Protein 2QIP (pdb70)

Organism: Vibrio parahaemolyticus (NCBI:txid670)

Foldseek 3Di:
DPPQFFEEAEEEALVQQAVQCCVPPVFHFALLLVLVVVPVSYHYPAYEYEFADDPDVVVVVVVVVVVVSPHDYHDDDDDDDPPDDPRDDVVVCLVVQVVCLQVGQEYEYEHQDLVCLVSLQCSCVPRVHAYEYEYAVVRHDPSNCVSHPYYHYPDPSGTD

Solvent-accessible surface area: 9504 Å² total

Secondary structure (DSSP, 8-state):
---PPEEEEEEEEHHHHHHHHHHHHSS-B-HHHHHHHHTTTEEEEEEEEE------HHHHHHHHHHHHHT-B--PPP---SS---S---HHHHHHHHHHHGGG-SEEEEE---GGGHHHHHHIIIII--EEEEEE-GGGS-HHHHHHSSEEEE-SGGGB-

InterPro domains:
  IPR021139 NYN domain [PF01936] (8-156)
  IPR047140 Low amplitude and bright protein LabA [PTHR35458] (1-158)

Structure (mmCIF, N/CA/C/O backbone):
data_2QIP
#
_entry.id   2QIP
#
_cell.length_a   62.207
_cell.length_b   75.034
_cell.length_c   80.418
_cell.angle_alpha   90.00
_cell.angle_beta   90.00
_cell.angle_gamma   90.00
#
_symmetry.space_group_name_H-M   'I 2 2 2'
#
loop_
_entity.id
_entity.type
_entity.pdbx_description
1 polymer 'Protein of unknown function VPA0982'
2 non-polymer 1,2-ETHANEDIOL
3 water water
#
loop_
_atom_site.group_PDB
_atom_site.id
_atom_site.type_symbol
_atom_site.label_atom_id
_atom_site.label_alt_id
_atom_site.label_comp_id
_atom_site.label_asym_id
_atom_site.label_entity_id
_atom_site.label_seq_id
_atom_site.pdbx_PDB_ins_code
_atom_site.Cartn_x
_atom_site.Cartn_y
_atom_site.Cartn_z
_atom_site.occupancy
_atom_site.B_iso_or_equiv
_atom_site.auth_seq_id
_atom_site.auth_comp_id
_atom_site.auth_asym_id
_atom_site.auth_atom_id
_atom_site.pdbx_PDB_model_num
ATOM 9 N N . GLN A 1 5 ? 9.926 26.200 -12.037 1.00 40.77 2 GLN A N 1
ATOM 10 C CA . GLN A 1 5 ? 10.383 26.151 -10.648 1.00 41.47 2 GLN A CA 1
ATOM 11 C C . GLN A 1 5 ? 10.748 24.736 -10.213 1.00 41.69 2 GLN A C 1
ATOM 12 O O . GLN A 1 5 ? 10.048 23.767 -10.537 1.00 41.82 2 GLN A O 1
ATOM 18 N N . SER A 1 6 ? 11.847 24.631 -9.475 1.00 41.32 3 SER A N 1
ATOM 19 C CA . SER A 1 6 ? 12.422 23.336 -9.117 1.00 40.95 3 SER A CA 1
ATOM 20 C C . SER A 1 6 ? 11.687 22.579 -8.007 1.00 40.27 3 SER A C 1
ATOM 21 O O . SER A 1 6 ? 11.824 21.350 -7.907 1.00 40.09 3 SER A O 1
ATOM 24 N N . ASP A 1 7 ? 10.909 23.305 -7.195 1.00 39.13 4 ASP A N 1
ATOM 25 C CA . ASP A 1 7 ? 10.299 22.767 -5.964 1.00 38.05 4 ASP A CA 1
ATOM 26 C C . ASP A 1 7 ? 11.335 22.089 -5.052 1.00 36.54 4 ASP A C 1
ATOM 27 O O . ASP A 1 7 ? 11.056 21.046 -4.446 1.00 36.69 4 ASP A O 1
ATOM 32 N N . HIS A 1 8 ? 12.532 22.672 -4.968 1.00 34.30 5 HIS A N 1
ATOM 33 C CA . HIS A 1 8 ? 13.539 22.205 -4.025 1.00 32.21 5 HIS A CA 1
ATOM 34 C C . HIS A 1 8 ? 12.956 22.349 -2.618 1.00 29.65 5 HIS A C 1
ATOM 35 O O . HIS A 1 8 ? 12.259 23.322 -2.345 1.00 29.48 5 HIS A O 1
ATOM 42 N N . LYS A 1 9 ? 13.224 21.382 -1.736 1.00 26.39 6 LYS A N 1
ATOM 43 C CA . LYS A 1 9 ? 12.885 21.519 -0.306 1.00 23.75 6 LYS A CA 1
ATOM 44 C C . LYS A 1 9 ? 13.603 22.764 0.218 1.00 21.05 6 LYS A C 1
ATOM 45 O O . LYS A 1 9 ? 14.652 23.122 -0.315 1.00 20.77 6 LYS A O 1
ATOM 51 N N . GLU A 1 10 ? 13.057 23.397 1.260 1.00 18.47 7 GLU A N 1
ATOM 52 C CA . GLU A 1 10 ? 13.743 24.539 1.880 1.00 15.79 7 GLU A CA 1
ATOM 53 C C . GLU A 1 10 ? 15.128 24.090 2.336 1.00 14.66 7 GLU A C 1
ATOM 54 O O . GLU A 1 10 ? 15.265 23.081 3.035 1.00 14.50 7 GLU A O 1
ATOM 60 N N . LYS A 1 11 ? 16.150 24.838 1.932 1.00 13.18 8 LYS A N 1
ATOM 61 C CA . LYS A 1 11 ? 17.524 24.552 2.339 1.00 12.91 8 LYS A CA 1
ATOM 62 C C . LYS A 1 11 ? 17.797 25.247 3.669 1.00 12.01 8 LYS A C 1
ATOM 63 O O . LYS A 1 11 ? 17.536 26.443 3.804 1.00 11.63 8 LYS A O 1
ATOM 69 N N . ILE A 1 12 ? 18.338 24.511 4.640 1.00 11.65 9 ILE A N 1
ATOM 70 C CA . ILE A 1 12 ? 18.605 25.067 5.961 1.00 11.85 9 ILE A CA 1
ATOM 71 C C . ILE A 1 12 ? 20.049 24.846 6.395 1.00 10.80 9 ILE A C 1
ATOM 72 O O . ILE A 1 12 ? 20.716 23.886 5.988 1.00 11.55 9 ILE A O 1
ATOM 77 N N . ALA A 1 13 ? 20.520 25.777 7.221 1.00 10.42 10 ALA A N 1
ATOM 78 C CA . ALA A 1 13 ? 21.754 25.589 7.986 1.00 10.78 10 ALA A CA 1
ATOM 79 C C . ALA A 1 13 ? 21.386 25.667 9.446 1.00 10.91 10 ALA A C 1
ATOM 80 O O . ALA A 1 13 ? 20.630 26.558 9.824 1.00 12.54 10 ALA A O 1
ATOM 82 N N . ILE A 1 14 ? 21.950 24.772 10.255 1.00 10.79 11 ILE A N 1
ATOM 83 C CA . ILE A 1 14 ? 21.687 24.795 11.694 1.00 10.37 11 ILE A CA 1
ATOM 84 C C . ILE A 1 14 ? 22.998 25.124 12.405 1.00 10.78 11 ILE A C 1
ATOM 85 O O . ILE A 1 14 ? 24.034 24.547 12.075 1.00 11.21 11 ILE A O 1
ATOM 90 N N . LEU A 1 15 ? 22.936 26.051 13.366 1.00 9.93 12 LEU A N 1
ATOM 91 C CA . LEU A 1 15 ? 24.084 26.368 14.227 1.00 10.29 12 LEU A CA 1
ATOM 92 C C . LEU A 1 15 ? 23.597 26.313 15.666 1.00 10.39 12 LEU A C 1
ATOM 93 O O . LEU A 1 15 ? 22.688 27.068 16.037 1.00 11.13 12 LEU A O 1
ATOM 98 N N . VAL A 1 16 ? 24.180 25.405 16.451 1.00 10.98 13 VAL A N 1
ATOM 99 C CA . VAL A 1 16 ? 23.818 25.267 17.868 1.00 11.34 13 VAL A CA 1
ATOM 100 C C . VAL A 1 16 ? 24.897 25.804 18.796 1.00 11.80 13 VAL A C 1
ATOM 101 O O . VAL A 1 16 ? 26.040 25.369 18.743 1.00 12.19 13 VAL A O 1
ATOM 105 N N . ASP A 1 17 ? 24.497 26.741 19.649 1.00 12.12 14 ASP A N 1
ATOM 106 C CA . ASP A 1 17 ? 25.376 27.288 20.677 1.00 13.23 14 ASP A CA 1
ATOM 107 C C . ASP A 1 17 ? 25.216 26.318 21.867 1.00 13.27 14 ASP A C 1
ATOM 108 O O . ASP A 1 17 ? 24.352 26.528 22.742 1.00 13.88 14 ASP A O 1
ATOM 113 N N . VAL A 1 18 ? 26.009 25.234 21.876 1.00 12.99 15 VAL A N 1
ATOM 114 C CA . VAL A 1 18 ? 25.810 24.149 22.843 1.00 13.77 15 VAL A CA 1
ATOM 115 C C . VAL A 1 18 ? 25.915 24.649 24.279 1.00 14.56 15 VAL A C 1
ATOM 116 O O . VAL A 1 18 ? 25.121 24.238 25.118 1.00 15.73 15 VAL A O 1
ATOM 120 N N . GLN A 1 19 ? 26.851 25.556 24.549 1.00 15.25 16 GLN A N 1
ATOM 121 C CA . GLN A 1 19 ? 26.999 26.069 25.930 1.00 16.29 16 GLN A CA 1
ATOM 122 C C . GLN A 1 19 ? 25.747 26.846 26.372 1.00 15.76 16 GLN A C 1
ATOM 123 O O . GLN A 1 19 ? 25.272 26.686 27.501 1.00 16.88 16 GLN A O 1
ATOM 129 N N . ASN A 1 20 ? 25.217 27.686 25.487 1.00 15.20 17 ASN A N 1
ATOM 130 C CA . ASN A 1 20 ? 24.008 28.444 25.820 1.00 14.30 17 ASN A CA 1
ATOM 131 C C . ASN A 1 20 ? 22.808 27.525 26.080 1.00 14.57 17 ASN A C 1
ATOM 132 O O . ASN A 1 20 ? 22.089 27.696 27.076 1.00 15.01 17 ASN A O 1
ATOM 137 N N . VAL A 1 21 ? 22.625 26.528 25.213 1.00 14.22 18 VAL A N 1
ATOM 138 C CA . VAL A 1 21 ? 21.559 25.547 25.389 1.00 14.10 18 VAL A CA 1
ATOM 139 C C . VAL A 1 21 ? 21.714 24.825 26.723 1.00 14.49 18 VAL A C 1
ATOM 140 O O . VAL A 1 21 ? 20.748 24.692 27.462 1.00 14.78 18 VAL A O 1
ATOM 144 N N . TYR A 1 22 ? 22.938 24.409 27.029 1.00 14.36 19 TYR A N 1
ATOM 145 C CA . TYR A 1 22 ? 23.181 23.656 28.247 1.00 16.36 19 TYR A CA 1
ATOM 146 C C . TYR A 1 22 ? 22.812 24.492 29.468 1.00 16.17 19 TYR A C 1
ATOM 147 O O . TYR A 1 22 ? 22.007 24.070 30.299 1.00 16.76 19 TYR A O 1
ATOM 156 N N . TYR A 1 23 ? 23.401 25.674 29.569 1.00 16.52 20 TYR A N 1
ATOM 157 C CA . TYR A 1 23 ? 23.205 26.485 30.768 1.00 18.15 20 TYR A CA 1
ATOM 158 C C . TYR A 1 23 ? 21.784 27.003 30.908 1.00 17.73 20 TYR A C 1
ATOM 159 O O . TYR A 1 23 ? 21.237 27.030 32.018 1.00 17.84 20 TYR A O 1
ATOM 168 N N . THR A 1 24 ? 21.165 27.407 29.799 1.00 16.86 21 THR A N 1
ATOM 169 C CA . THR A 1 24 ? 19.791 27.893 29.896 1.00 15.91 21 THR A CA 1
ATOM 170 C C . THR A 1 24 ? 18.811 26.774 30.225 1.00 16.25 21 THR A C 1
ATOM 171 O O . THR A 1 24 ? 17.869 26.999 30.987 1.00 16.26 21 THR A O 1
ATOM 175 N N . CYS A 1 25 ? 19.018 25.575 29.676 1.00 16.33 22 CYS A N 1
ATOM 176 C CA . CYS A 1 25 ? 18.146 24.456 30.036 1.00 16.52 22 CYS A CA 1
ATOM 177 C C . CYS A 1 25 ? 18.352 24.035 31.493 1.00 17.19 22 CYS A C 1
ATOM 178 O O . CYS A 1 25 ? 17.385 23.706 32.172 1.00 18.33 22 CYS A O 1
ATOM 181 N N . ARG A 1 26 ? 19.596 24.063 31.966 1.00 17.96 23 ARG A N 1
ATOM 182 C CA . ARG A 1 26 ? 19.868 23.769 33.389 1.00 19.04 23 ARG A CA 1
ATOM 183 C C . ARG A 1 26 ? 19.205 24.800 34.310 1.00 19.60 23 ARG A C 1
ATOM 184 O O . ARG A 1 26 ? 18.589 24.435 35.327 1.00 19.83 23 ARG A O 1
ATOM 192 N N . GLU A 1 27 ? 19.333 26.077 33.975 1.00 20.49 24 GLU A N 1
ATOM 193 C CA A GLU A 1 27 ? 18.797 27.142 34.830 0.50 21.17 24 GLU A CA 1
ATOM 194 C CA B GLU A 1 27 ? 18.801 27.154 34.810 0.50 21.00 24 GLU A CA 1
ATOM 195 C C . GLU A 1 27 ? 17.271 27.166 34.846 1.00 21.26 24 GLU A C 1
ATOM 196 O O . GLU A 1 27 ? 16.650 27.294 35.918 1.00 21.60 24 GLU A O 1
ATOM 207 N N . ALA A 1 28 ? 16.655 27.043 33.675 1.00 20.00 25 ALA A N 1
ATOM 208 C CA . ALA A 1 28 ? 15.195 27.130 33.594 1.00 20.21 25 ALA A CA 1
ATOM 209 C C . ALA A 1 28 ? 14.463 25.861 34.003 1.00 20.64 25 ALA A C 1
ATOM 210 O O . ALA A 1 28 ? 13.374 25.932 34.565 1.00 21.70 25 ALA A O 1
ATOM 212 N N . TYR A 1 29 ? 15.046 24.707 33.678 1.00 20.43 26 TYR A N 1
ATOM 213 C CA . TYR A 1 29 ? 14.340 23.438 33.753 1.00 21.32 26 TYR A CA 1
ATOM 214 C C . TYR A 1 29 ? 15.066 22.340 34.543 1.00 22.27 26 TYR A C 1
ATOM 215 O O . TYR A 1 29 ? 14.505 21.262 34.731 1.00 23.57 26 TYR A O 1
ATOM 224 N N . ARG A 1 30 ? 16.306 22.595 34.954 1.00 23.66 27 ARG A N 1
ATOM 225 C CA . ARG A 1 30 ? 17.213 21.538 35.471 1.00 25.11 27 ARG A CA 1
ATOM 226 C C . ARG A 1 30 ? 17.106 20.225 34.669 1.00 25.57 27 ARG A C 1
ATOM 227 O O . ARG A 1 30 ? 17.033 19.118 35.222 1.00 26.09 27 ARG A O 1
ATOM 235 N N . SER A 1 31 ? 17.109 20.382 33.344 1.00 25.47 28 SER A N 1
ATOM 236 C CA . SER A 1 31 ? 16.971 19.279 32.403 1.00 25.53 28 SER A CA 1
ATOM 237 C C . SER A 1 31 ? 17.933 19.523 31.257 1.00 24.37 28 SER A C 1
ATOM 238 O O . SER A 1 31 ? 18.480 20.620 31.128 1.00 24.82 28 SER A O 1
ATOM 241 N N . ASN A 1 32 ? 18.141 18.488 30.449 1.00 22.80 29 ASN A N 1
ATOM 242 C CA . ASN A 1 32 ? 19.003 18.591 29.277 1.00 21.45 29 ASN A CA 1
ATOM 243 C C . ASN A 1 32 ? 18.179 18.621 27.989 1.00 19.58 29 ASN A C 1
ATOM 244 O O . ASN A 1 32 ? 17.071 18.074 27.915 1.00 19.49 29 ASN A O 1
ATOM 249 N N . PHE A 1 33 ? 18.742 19.283 26.986 1.00 17.63 30 PHE A N 1
ATOM 250 C CA . PHE A 1 33 ? 18.120 19.388 25.661 1.00 15.51 30 PHE A CA 1
ATOM 251 C C . PHE A 1 33 ? 18.122 18.053 24.936 1.00 15.22 30 PHE A C 1
ATOM 252 O O . PHE A 1 33 ? 19.134 17.331 24.942 1.00 15.59 30 PHE A O 1
ATOM 260 N N . ASP A 1 34 ? 16.992 17.732 24.302 1.00 14.08 31 ASP A N 1
ATOM 261 C CA . ASP A 1 34 ? 16.873 16.509 23.510 1.00 13.81 31 ASP A CA 1
ATOM 262 C C . ASP A 1 34 ? 17.282 16.790 22.063 1.00 13.33 31 ASP A C 1
ATOM 263 O O . ASP A 1 34 ? 16.476 17.239 21.242 1.00 13.81 31 ASP A O 1
ATOM 268 N N . TYR A 1 35 ? 18.544 16.515 21.756 1.00 13.45 32 TYR A N 1
ATOM 269 C CA . TYR A 1 35 ? 19.051 16.820 20.429 1.00 13.13 32 TYR A CA 1
ATOM 270 C C . TYR A 1 35 ? 18.429 15.947 19.342 1.00 13.32 32 TYR A C 1
ATOM 271 O O . TYR A 1 35 ? 18.325 16.380 18.186 1.00 13.13 32 TYR A O 1
ATOM 280 N N . ASN A 1 36 ? 18.019 14.724 19.687 1.00 12.87 33 ASN A N 1
ATOM 281 C CA . ASN A 1 36 ? 17.330 13.898 18.697 1.00 12.59 33 ASN A CA 1
ATOM 282 C C . ASN A 1 36 ? 15.956 14.465 18.328 1.00 12.80 33 ASN A C 1
ATOM 283 O O . ASN A 1 36 ? 15.588 14.488 17.158 1.00 12.92 33 ASN A O 1
ATOM 288 N N . GLN A 1 37 ? 15.212 14.934 19.323 1.00 11.95 34 GLN A N 1
ATOM 289 C CA . GLN A 1 37 ? 13.902 15.540 19.059 1.00 12.15 34 GLN A CA 1
ATOM 290 C C . GLN A 1 37 ? 14.078 16.817 18.246 1.00 11.96 34 GLN A C 1
ATOM 291 O O . GLN A 1 37 ? 13.329 17.061 17.305 1.00 12.77 34 GLN A O 1
ATOM 297 N N . PHE A 1 38 ? 15.045 17.641 18.649 1.00 12.11 35 PHE A N 1
ATOM 298 C CA . PHE A 1 38 ? 15.310 18.856 17.894 1.00 12.07 35 PHE A CA 1
ATOM 299 C C . PHE A 1 38 ? 15.642 18.534 16.429 1.00 11.85 35 PHE A C 1
ATOM 300 O O . PHE A 1 38 ? 15.085 19.148 15.523 1.00 12.08 35 PHE A O 1
ATOM 308 N N . TRP A 1 39 ? 16.580 17.608 16.186 1.00 12.00 36 TRP A N 1
ATOM 309 C CA . TRP A 1 39 ? 16.939 17.279 14.788 1.00 12.27 36 TRP A CA 1
ATOM 310 C C . TRP A 1 39 ? 15.715 16.806 14.025 1.00 12.60 36 TRP A C 1
ATOM 311 O O . TRP A 1 39 ? 15.443 17.240 12.887 1.00 13.28 36 TRP A O 1
ATOM 322 N N . TYR A 1 40 ? 14.977 15.892 14.652 1.00 12.67 37 TYR A N 1
ATOM 323 C CA . TYR A 1 40 ? 13.783 15.345 14.034 1.00 13.18 37 TYR A CA 1
ATOM 324 C C . TYR A 1 40 ? 12.814 16.443 13.571 1.00 12.74 37 TYR A C 1
ATOM 325 O O . TYR A 1 40 ? 12.368 16.439 12.428 1.00 14.08 37 TYR A O 1
ATOM 334 N N . VAL A 1 41 ? 12.482 17.367 14.463 1.00 12.81 38 VAL A N 1
ATOM 335 C CA . VAL A 1 41 ? 11.513 18.394 14.146 1.00 12.70 38 VAL A CA 1
ATOM 336 C C . VAL A 1 41 ? 12.078 19.425 13.167 1.00 12.47 38 VAL A C 1
ATOM 337 O O . VAL A 1 41 ? 11.429 19.749 12.147 1.00 13.25 38 VAL A O 1
ATOM 341 N N . ALA A 1 42 ? 13.279 19.935 13.452 1.00 12.14 39 ALA A N 1
ATOM 342 C CA . ALA A 1 42 ? 13.808 21.052 12.677 1.00 12.47 39 ALA A CA 1
ATOM 343 C C . ALA A 1 42 ? 14.086 20.682 11.227 1.00 13.24 39 ALA A C 1
ATOM 344 O O . ALA A 1 42 ? 14.024 21.535 10.340 1.00 14.53 39 ALA A O 1
ATOM 346 N N . THR A 1 43 ? 14.399 19.409 10.987 1.00 12.71 40 THR A N 1
ATOM 347 C CA . THR A 1 43 ? 14.782 18.967 9.637 1.00 13.07 40 THR A CA 1
ATOM 348 C C . THR A 1 43 ? 13.644 18.377 8.804 1.00 14.22 40 THR A C 1
ATOM 349 O O . THR A 1 43 ? 13.890 17.983 7.662 1.00 14.46 40 THR A O 1
ATOM 353 N N . GLN A 1 44 ? 12.424 18.312 9.353 1.00 15.26 41 GLN A N 1
ATOM 354 C CA . GLN A 1 44 ? 11.292 17.707 8.622 1.00 16.41 41 GLN A CA 1
ATOM 355 C C . GLN A 1 44 ? 11.092 18.432 7.308 1.00 16.51 41 GLN A C 1
ATOM 356 O O . GLN A 1 44 ? 10.837 19.628 7.317 1.00 15.76 41 GLN A O 1
ATOM 362 N N . GLU A 1 45 ? 11.179 17.691 6.194 1.00 17.22 42 GLU A N 1
ATOM 363 C CA A GLU A 1 45 ? 10.946 18.246 4.849 0.50 18.25 42 GLU A CA 1
ATOM 364 C CA B GLU A 1 45 ? 10.973 18.220 4.833 0.50 17.69 42 GLU A CA 1
ATOM 365 C C . GLU A 1 45 ? 11.983 19.291 4.440 1.00 17.40 42 GLU A C 1
ATOM 366 O O . GLU A 1 45 ? 11.717 20.126 3.565 1.00 18.09 42 GLU A O 1
ATOM 377 N N . LYS A 1 46 ? 13.154 19.261 5.067 1.00 15.91 43 LYS A N 1
ATOM 378 C CA . LYS A 1 46 ? 14.196 20.251 4.775 1.00 14.67 43 LYS A CA 1
ATOM 379 C C . LYS A 1 46 ? 15.402 19.579 4.169 1.00 14.46 43 LYS A C 1
ATOM 380 O O . LYS A 1 46 ? 15.666 18.403 4.435 1.00 15.33 43 LYS A O 1
ATOM 386 N N . GLU A 1 47 ? 16.124 20.340 3.335 1.00 13.76 44 GLU A N 1
ATOM 387 C CA . GLU A 1 47 ? 17.439 19.922 2.877 1.00 15.22 44 GLU A CA 1
ATOM 388 C C . GLU A 1 47 ? 18.480 20.527 3.812 1.00 14.20 44 GLU A C 1
ATOM 389 O O . GLU A 1 47 ? 18.638 21.753 3.892 1.00 14.17 44 GLU A O 1
ATOM 395 N N . VAL A 1 48 ? 19.180 19.667 4.537 1.00 14.03 45 VAL A N 1
ATOM 396 C CA . VAL A 1 48 ? 20.139 20.144 5.519 1.00 14.12 45 VAL A CA 1
ATOM 397 C C . VAL A 1 48 ? 21.464 20.363 4.7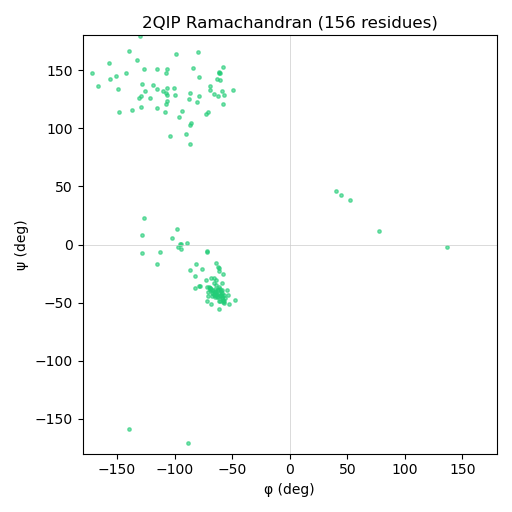96 1.00 14.26 45 VAL A C 1
ATOM 398 O O . VAL A 1 48 ? 22.176 19.411 4.457 1.00 15.69 45 VAL A O 1
ATOM 402 N N . VAL A 1 49 ? 21.766 21.626 4.523 1.00 13.19 46 VAL A N 1
ATOM 403 C CA . VAL A 1 49 ? 23.011 21.962 3.834 1.00 13.24 46 VAL A CA 1
ATOM 404 C C . VAL A 1 49 ? 24.191 21.902 4.791 1.00 13.51 46 VAL A C 1
ATOM 405 O O . VAL A 1 49 ? 25.293 21.528 4.415 1.00 14.53 46 VAL A O 1
ATOM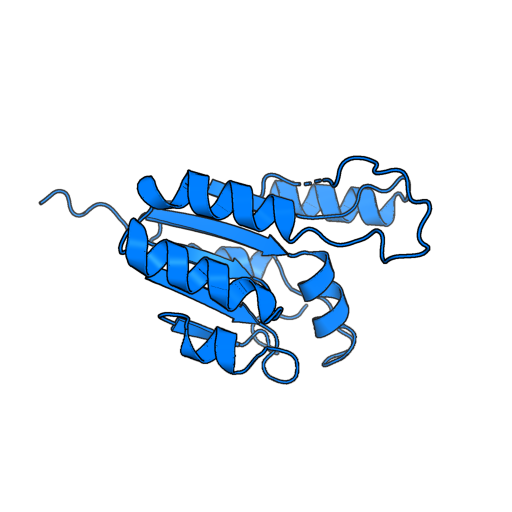 409 N N . SER A 1 50 ? 23.951 22.295 6.036 1.00 12.68 47 SER A N 1
ATOM 410 C CA . SER A 1 50 ? 24.998 22.358 7.040 1.00 12.69 47 SER A CA 1
ATOM 411 C C . SER A 1 50 ? 24.354 22.251 8.402 1.00 12.05 47 SER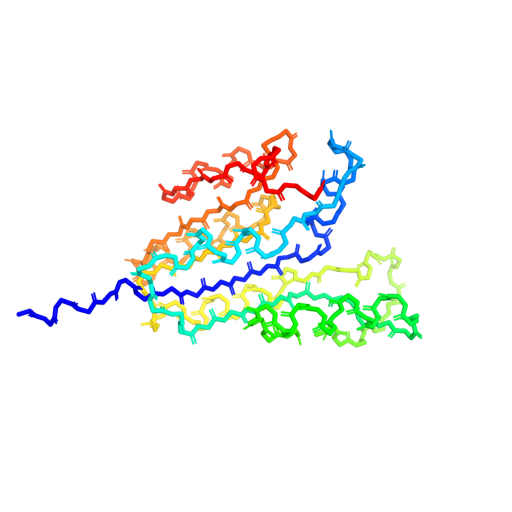 A C 1
ATOM 412 O O . SER A 1 50 ? 23.265 22.802 8.618 1.00 12.08 47 SER A O 1
ATOM 415 N N . ALA A 1 51 ? 25.015 21.549 9.318 1.00 12.43 48 ALA A N 1
ATOM 416 C CA . ALA A 1 51 ? 24.535 21.463 10.691 1.00 12.15 48 ALA A CA 1
ATOM 417 C C . ALA A 1 51 ? 25.736 21.343 11.601 1.00 12.86 48 ALA A C 1
ATOM 418 O O . ALA A 1 51 ? 26.471 20.342 11.564 1.00 14.31 48 ALA A O 1
ATOM 420 N N . LYS A 1 52 ? 25.939 22.374 12.413 1.00 12.93 49 LYS A N 1
ATOM 421 C CA . LYS A 1 52 ? 27.111 22.443 13.272 1.00 12.92 49 LYS A CA 1
ATOM 422 C C . LYS A 1 52 ? 26.715 22.726 14.707 1.00 11.84 49 LYS A C 1
ATOM 423 O O . LYS A 1 52 ? 25.827 23.541 14.967 1.00 12.36 49 LYS A O 1
ATOM 429 N N . ALA A 1 53 ? 27.370 22.022 15.629 1.00 11.71 50 ALA A N 1
ATOM 430 C CA . ALA A 1 53 ? 27.155 22.172 17.062 1.00 11.76 50 ALA A CA 1
ATOM 431 C C . ALA A 1 53 ? 28.449 22.695 17.652 1.00 11.99 50 ALA A C 1
ATOM 432 O O . ALA A 1 53 ? 29.489 22.032 17.565 1.00 12.60 50 ALA A O 1
ATOM 434 N N . TYR A 1 54 ? 28.394 23.895 18.229 1.00 10.83 51 TYR A N 1
ATOM 435 C CA . TYR A 1 54 ? 29.589 24.600 18.698 1.00 11.26 51 TYR A CA 1
ATOM 436 C C . TYR A 1 54 ? 29.754 24.328 20.184 1.00 11.25 51 TYR A C 1
ATOM 437 O O . TYR A 1 54 ? 28.976 24.819 21.022 1.00 12.21 51 TYR A O 1
ATOM 446 N N . ALA A 1 55 ? 30.777 23.546 20.511 1.00 12.44 52 ALA A N 1
ATOM 447 C CA . ALA A 1 55 ? 30.943 23.002 21.867 1.00 12.05 52 ALA A CA 1
ATOM 448 C C . ALA A 1 55 ? 32.358 23.252 22.371 1.00 12.89 52 ALA A C 1
ATOM 449 O O . ALA A 1 55 ? 33.208 23.808 21.655 1.00 13.26 52 ALA A O 1
ATOM 451 N N . ILE A 1 56 ? 32.612 22.812 23.606 1.00 1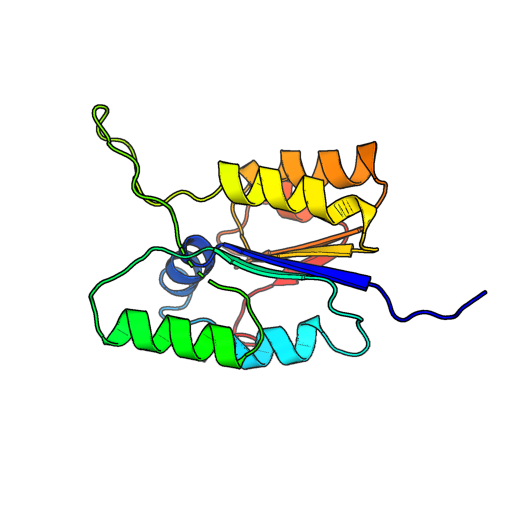3.70 53 ILE A N 1
ATOM 452 C CA . ILE A 1 56 ? 33.917 22.976 24.243 1.00 14.20 53 ILE A CA 1
ATOM 453 C C . ILE A 1 56 ? 34.613 21.619 24.303 1.00 14.37 53 ILE A C 1
ATOM 454 O O . ILE A 1 56 ? 34.023 20.627 24.731 1.00 15.67 53 ILE A O 1
ATOM 459 N N . ALA A 1 57 ? 35.868 21.579 23.861 1.00 14.13 54 ALA A N 1
ATOM 460 C CA . ALA A 1 57 ? 36.651 20.346 23.925 1.00 14.59 54 ALA A CA 1
ATOM 461 C C . ALA A 1 57 ? 36.848 19.867 25.348 1.00 15.12 54 ALA A C 1
ATOM 462 O O . ALA A 1 57 ? 36.956 20.667 26.273 1.00 15.85 54 ALA A O 1
ATOM 464 N N . SER A 1 58 ? 36.937 18.549 25.501 1.00 14.98 55 SER A N 1
ATOM 465 C CA . SER A 1 58 ? 36.999 17.961 26.846 1.00 15.46 55 SER A CA 1
ATOM 466 C C . SER A 1 58 ? 37.770 16.672 26.833 1.00 15.27 55 SER A C 1
ATOM 467 O O . SER A 1 58 ? 37.670 15.907 25.879 1.00 15.36 55 SER A O 1
ATOM 470 N N . ASN A 1 59 ? 38.509 16.412 27.909 1.00 15.23 56 ASN A N 1
ATOM 471 C CA . ASN A 1 59 ? 39.148 15.100 28.075 1.00 16.36 56 ASN A CA 1
ATOM 472 C C . ASN A 1 59 ? 38.269 14.159 28.912 1.00 17.37 56 ASN A C 1
ATOM 473 O O . ASN A 1 59 ? 38.631 13.001 29.136 1.00 18.90 56 ASN A O 1
ATOM 478 N N . ASP A 1 60 ? 37.105 14.654 29.336 1.00 18.31 57 ASP A N 1
ATOM 479 C CA . ASP A 1 60 ? 36.204 13.880 30.201 1.00 20.31 57 ASP A CA 1
ATOM 480 C C . ASP A 1 60 ? 35.438 12.871 29.348 1.00 20.82 57 ASP A C 1
ATOM 481 O O . ASP A 1 60 ? 34.837 13.247 28.341 1.00 19.92 57 ASP A O 1
ATOM 486 N N . PRO A 1 61 ? 35.453 11.581 29.733 1.00 22.36 58 PRO A N 1
ATOM 487 C CA . PRO A 1 61 ? 34.792 10.579 28.886 1.00 22.96 58 PRO A CA 1
ATOM 488 C C . PRO A 1 61 ? 33.285 10.826 28.657 1.00 22.98 58 PRO A C 1
ATOM 489 O O . PRO A 1 61 ? 32.786 10.533 27.563 1.00 22.74 58 PRO A O 1
ATOM 493 N N . LYS A 1 62 ? 32.595 11.393 29.647 1.00 23.44 59 LYS A N 1
ATOM 494 C CA . LYS A 1 62 ? 31.150 11.658 29.527 1.00 24.05 59 LYS A CA 1
ATOM 495 C C . LYS A 1 62 ? 30.886 12.766 28.519 1.00 23.07 59 LYS A C 1
ATOM 496 O O . LYS A 1 62 ? 29.925 12.710 27.763 1.00 22.84 59 LYS A O 1
ATOM 502 N N . GLN A 1 63 ? 31.738 13.786 28.521 1.00 22.05 60 GLN A N 1
ATOM 503 C CA . GLN A 1 63 ? 31.642 14.863 27.527 1.00 21.23 60 GLN A CA 1
ATOM 504 C C . GLN A 1 63 ? 31.988 14.355 26.129 1.00 20.71 60 GLN A C 1
ATOM 505 O O . GLN A 1 63 ? 31.322 14.685 25.154 1.00 20.08 60 GLN A O 1
ATOM 511 N N . ARG A 1 64 ? 33.047 13.562 26.013 1.00 19.17 61 ARG A N 1
ATOM 512 C CA . ARG A 1 64 ? 33.391 12.979 24.731 1.00 19.25 61 ARG A CA 1
ATOM 513 C C . ARG A 1 64 ? 32.257 12.105 24.187 1.00 18.93 61 ARG A C 1
ATOM 514 O O . ARG A 1 64 ? 31.995 12.115 22.990 1.00 18.46 61 ARG A O 1
ATOM 522 N N . GLN A 1 65 ? 31.601 11.346 25.063 1.00 19.21 62 GLN A N 1
ATOM 523 C CA . GLN A 1 65 ? 30.450 10.541 24.647 1.00 20.09 62 GLN A CA 1
ATOM 524 C C . GLN A 1 65 ? 29.279 11.407 24.146 1.00 19.37 62 GLN A C 1
ATOM 525 O O . GLN A 1 65 ? 28.654 11.083 23.129 1.00 20.32 62 GLN A O 1
ATOM 531 N N . PHE A 1 66 ? 29.005 12.496 24.858 1.00 18.62 63 PHE A N 1
ATOM 532 C CA . PHE A 1 66 ? 28.003 13.481 24.422 1.00 17.95 63 PHE A CA 1
ATOM 533 C C . PHE A 1 66 ? 28.351 14.002 23.018 1.00 18.11 63 PHE A C 1
ATOM 534 O O . PHE A 1 66 ? 27.499 14.030 22.128 1.00 17.26 63 PHE A O 1
ATOM 542 N N . HIS A 1 67 ? 29.610 14.359 22.784 1.00 17.71 64 HIS A N 1
ATOM 543 C CA . HIS A 1 67 ? 29.965 14.799 21.436 1.00 17.30 64 HIS A CA 1
ATOM 544 C C . HIS A 1 67 ? 29.764 13.709 20.403 1.00 17.60 64 HIS A C 1
ATOM 545 O O . HIS A 1 67 ? 29.313 13.965 19.291 1.00 17.63 64 HIS A O 1
ATOM 552 N N . HIS A 1 68 ? 30.088 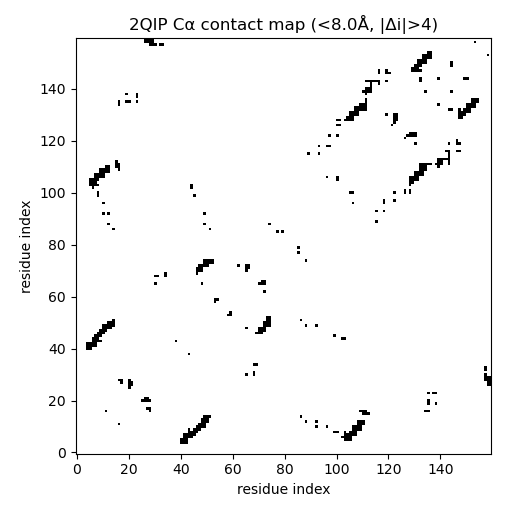12.476 20.775 1.00 17.84 65 HIS A N 1
ATOM 553 C CA . HIS A 1 68 ? 29.877 11.360 19.880 1.00 18.66 65 HIS A CA 1
ATOM 554 C C . HIS A 1 68 ? 28.387 11.216 19.545 1.00 17.98 65 HIS A C 1
ATOM 555 O O . HIS A 1 68 ? 28.034 10.983 18.388 1.00 18.21 65 HIS A O 1
ATOM 562 N N . ILE A 1 69 ? 27.525 11.370 20.547 1.00 17.68 66 ILE A N 1
ATOM 563 C CA . ILE A 1 69 ? 26.072 11.333 20.310 1.00 18.11 66 ILE A CA 1
ATOM 564 C C . ILE A 1 69 ? 25.671 12.426 19.311 1.00 17.70 66 ILE A C 1
ATOM 565 O O . ILE A 1 69 ? 24.940 12.158 18.343 1.00 17.70 66 ILE A O 1
ATOM 570 N N . LEU A 1 70 ? 26.179 13.642 19.515 1.00 16.68 67 LEU A N 1
ATOM 571 C CA . LEU A 1 70 ? 25.829 14.727 18.591 1.00 15.75 67 LEU A CA 1
ATOM 572 C C . LEU A 1 70 ? 26.218 14.427 17.156 1.00 16.11 67 LEU A C 1
ATOM 573 O O . LEU A 1 70 ? 25.470 14.742 16.240 1.00 15.77 67 LEU A O 1
ATOM 578 N N . ARG A 1 71 ? 27.404 13.855 16.951 1.00 16.39 68 ARG A N 1
ATOM 579 C CA . ARG A 1 71 ? 27.819 13.510 15.598 1.00 17.53 68 ARG A CA 1
ATOM 580 C C . ARG A 1 71 ? 26.863 12.485 14.996 1.00 18.07 68 ARG A C 1
ATOM 581 O O . ARG A 1 71 ? 26.500 12.586 13.824 1.00 18.90 68 ARG A O 1
ATOM 589 N N . GLY A 1 72 ? 26.434 11.534 15.826 1.00 18.69 69 GLY A N 1
ATOM 590 C CA . GLY A 1 72 ? 25.456 10.517 15.424 1.00 19.04 69 GLY A CA 1
ATOM 591 C C . GLY A 1 72 ? 24.105 11.073 15.013 1.00 19.29 69 GLY A C 1
ATOM 592 O O . GLY A 1 72 ? 23.451 10.547 14.112 1.00 20.38 69 GLY A O 1
ATOM 593 N N . VAL A 1 73 ? 23.675 12.127 15.695 1.00 18.14 70 VAL A N 1
ATOM 594 C CA . VAL A 1 73 ? 22.423 12.812 15.358 1.00 17.93 70 VAL A CA 1
ATOM 595 C C . VAL A 1 73 ? 22.521 13.433 13.969 1.00 17.75 70 VAL A C 1
ATOM 596 O O . VAL A 1 73 ? 21.526 13.497 13.226 1.00 18.07 70 VAL A O 1
ATOM 600 N N . GLY A 1 74 ? 23.718 13.901 13.624 1.00 17.07 71 GLY A N 1
ATOM 601 C CA . GLY A 1 74 ? 23.956 14.490 12.314 1.00 16.91 71 GLY A CA 1
ATOM 602 C C . GLY A 1 74 ? 24.788 15.760 12.317 1.00 16.50 71 GLY A C 1
ATOM 603 O O . GLY A 1 74 ? 25.075 16.305 11.256 1.00 17.48 71 GLY A O 1
ATOM 604 N N . PHE A 1 75 ? 25.173 16.240 13.504 1.00 15.88 72 PHE A N 1
ATOM 605 C CA . PHE A 1 75 ? 25.965 17.473 13.573 1.00 15.28 72 PHE A CA 1
ATOM 606 C C . PHE A 1 75 ? 27.445 17.260 13.262 1.00 15.29 72 PHE A C 1
ATOM 607 O O . PHE A 1 75 ? 28.029 16.246 13.671 1.00 17.26 72 PHE A O 1
ATOM 615 N N . GLU A 1 76 ? 28.074 18.234 12.603 1.00 15.00 73 GLU A N 1
ATOM 616 C CA . GLU A 1 76 ? 29.530 18.373 12.709 1.00 15.75 73 GLU A CA 1
ATOM 617 C C . GLU A 1 76 ? 29.774 19.099 14.036 1.00 14.40 73 GLU A C 1
ATOM 618 O O . GLU A 1 76 ? 29.219 20.176 14.264 1.00 14.17 73 GLU A O 1
ATOM 624 N N . VAL A 1 77 ? 30.549 18.490 14.933 1.00 13.59 74 VAL A N 1
ATOM 625 C CA . VAL A 1 77 ? 30.827 19.090 16.218 1.00 13.66 74 VAL A CA 1
ATOM 626 C C . VAL A 1 77 ? 32.061 19.967 16.080 1.00 13.55 74 VAL A C 1
ATOM 627 O O . VAL A 1 77 ? 33.133 19.493 15.677 1.00 14.55 74 VAL A O 1
ATOM 639 N N . LEU A 1 79 ? 34.649 22.026 18.006 1.00 13.12 76 LEU A N 1
ATOM 640 C CA . LEU A 1 79 ? 35.212 22.242 19.347 1.00 13.30 76 LEU A CA 1
ATOM 641 C C . LEU A 1 79 ? 36.032 23.527 19.348 1.00 13.77 76 LEU A C 1
ATOM 642 O O . LEU A 1 79 ? 36.793 23.792 18.408 1.00 14.48 76 LEU A O 1
ATOM 647 N N . LYS A 1 80 ? 35.870 24.333 20.396 1.00 13.71 77 LYS A N 1
ATOM 648 C CA . LYS A 1 80 ? 36.525 25.627 20.417 1.00 14.38 77 LYS A CA 1
ATOM 649 C C . LYS A 1 80 ? 38.049 25.478 20.469 1.00 14.30 77 LYS A C 1
ATOM 650 O O . LYS A 1 80 ? 38.567 24.721 21.300 1.00 14.57 77 LYS A O 1
ATOM 656 N N . PRO A 1 81 ? 38.769 26.174 19.570 1.00 14.42 78 PRO A N 1
ATOM 657 C CA . PRO A 1 81 ? 40.227 26.147 19.691 1.00 15.06 78 PRO A CA 1
ATOM 658 C C . PRO A 1 81 ? 40.680 26.742 21.014 1.00 14.90 78 PRO A C 1
ATOM 659 O O . PRO A 1 81 ? 40.061 27.668 21.527 1.00 14.76 78 PRO A O 1
ATOM 663 N N . TYR A 1 82 ? 41.782 26.212 21.533 1.00 14.49 79 TYR A N 1
ATOM 664 C CA . TYR A 1 82 ? 42.475 26.824 22.659 1.00 14.91 79 TYR A CA 1
ATOM 665 C C . TYR A 1 82 ? 42.713 28.323 22.430 1.00 15.31 79 TYR A C 1
ATOM 666 O O . TYR A 1 82 ? 43.210 28.746 21.378 1.00 14.60 79 TYR A O 1
ATOM 675 N N . ILE A 1 83 ? 42.402 29.116 23.444 1.00 15.47 80 ILE A N 1
ATOM 676 C CA . ILE A 1 83 ? 42.679 30.550 23.379 1.00 17.00 80 ILE A CA 1
ATOM 677 C C . ILE A 1 83 ? 43.255 30.960 24.718 1.00 17.52 80 ILE A C 1
ATOM 678 O O . ILE A 1 83 ? 42.580 30.867 25.737 1.00 18.36 80 ILE A O 1
ATOM 683 N N . GLN A 1 84 ? 44.512 31.399 24.696 1.00 18.10 81 GLN A N 1
ATOM 684 C CA . GLN A 1 84 ? 45.197 31.850 25.906 1.00 19.48 81 GLN A CA 1
ATOM 685 C C . GLN A 1 84 ? 44.495 33.086 26.477 1.00 21.17 81 GLN A C 1
ATOM 686 O O . GLN A 1 84 ? 44.036 33.948 25.737 1.00 20.94 81 GLN A O 1
ATOM 692 N N . ARG A 1 85 ? 44.413 33.177 27.799 1.00 24.36 82 ARG A N 1
ATOM 693 C CA . ARG A 1 85 ? 43.676 34.272 28.425 1.00 27.05 82 ARG A CA 1
ATOM 694 C C . ARG A 1 85 ? 44.539 34.963 29.479 1.00 28.37 82 ARG A C 1
ATOM 695 O O . ARG A 1 85 ? 45.096 34.296 30.354 1.00 28.65 82 ARG A O 1
ATOM 703 N N . ARG A 1 86 ? 44.642 36.291 29.379 1.00 29.70 83 ARG A N 1
ATOM 704 C CA . ARG A 1 86 ? 45.398 37.104 30.347 1.00 30.91 83 ARG A CA 1
ATOM 705 C C . ARG A 1 86 ? 44.495 38.054 31.139 1.00 32.61 83 ARG A C 1
ATOM 706 O O . ARG A 1 86 ? 44.903 38.563 32.185 1.00 33.02 83 ARG A O 1
ATOM 714 N N . ASP A 1 87 ? 43.275 38.282 30.650 1.00 34.33 84 ASP A N 1
ATOM 715 C CA . ASP A 1 87 ? 42.398 39.339 31.186 1.00 35.99 84 ASP A CA 1
ATOM 716 C C . ASP A 1 87 ? 41.345 38.884 32.209 1.00 37.21 84 ASP A C 1
ATOM 717 O O . ASP A 1 87 ? 40.580 39.710 32.732 1.00 37.51 84 ASP A O 1
ATOM 722 N N . GLY A 1 88 ? 41.296 37.581 32.483 1.00 38.28 85 GLY A N 1
ATOM 723 C CA . GLY A 1 88 ? 40.318 37.023 33.424 1.00 39.49 85 GLY A CA 1
ATOM 724 C C . GLY A 1 88 ? 38.906 36.862 32.873 1.00 40.35 85 GLY A C 1
ATOM 725 O O . GLY A 1 88 ? 37.966 36.600 33.631 1.00 40.84 85 GLY A O 1
ATOM 726 N N . SER A 1 89 ? 38.750 37.006 31.559 1.00 40.76 86 SER A N 1
ATOM 727 C CA . SER A 1 89 ? 37.435 36.927 30.904 1.00 41.10 86 SER A CA 1
ATOM 728 C C . SER A 1 89 ? 36.961 35.482 30.682 1.00 41.03 86 SER A C 1
ATOM 729 O O . SER A 1 89 ? 37.747 34.541 30.774 1.00 40.98 86 SER A O 1
ATOM 732 N N . ALA A 1 90 ? 35.672 35.325 30.375 1.00 40.82 87 ALA A N 1
ATOM 733 C CA . ALA A 1 90 ? 35.059 34.010 30.149 1.00 40.58 87 ALA A CA 1
ATOM 734 C C . ALA A 1 90 ? 35.668 33.275 28.950 1.00 40.31 87 ALA A C 1
ATOM 735 O O . ALA A 1 90 ? 35.735 33.826 27.848 1.00 39.66 87 ALA A O 1
ATOM 737 N N . LYS A 1 91 ? 36.096 32.030 29.175 1.00 39.76 88 LYS A N 1
ATOM 738 C CA . LYS A 1 91 ? 36.756 31.217 28.136 1.00 38.49 88 LYS A CA 1
ATOM 739 C C . LYS A 1 91 ? 35.790 30.537 27.152 1.00 38.37 88 LYS A C 1
ATOM 740 O O . LYS A 1 91 ? 36.198 30.091 26.076 1.00 38.75 88 LYS A O 1
ATOM 746 N N . GLY A 1 92 ? 34.514 30.452 27.515 1.00 36.66 89 GLY A N 1
ATOM 747 C CA . GLY A 1 92 ? 33.594 29.585 26.795 1.00 33.85 89 GLY A CA 1
ATOM 748 C C . GLY A 1 92 ? 32.844 30.145 25.598 1.00 31.72 89 GLY A C 1
ATOM 749 O O . GLY A 1 92 ? 32.031 29.417 25.001 1.00 32.55 89 GLY A O 1
ATOM 750 N N . ASP A 1 93 ? 33.073 31.406 25.221 1.00 28.67 90 ASP A N 1
ATOM 751 C CA . ASP A 1 93 ? 32.162 31.968 24.207 1.00 24.34 90 ASP A CA 1
ATOM 752 C C . ASP A 1 93 ? 32.439 31.799 22.699 1.00 20.73 90 ASP A C 1
ATOM 753 O O . ASP A 1 93 ? 33.506 32.119 22.166 1.00 20.22 90 ASP A O 1
ATOM 758 N N . TRP A 1 94 ? 31.432 31.264 22.035 1.00 16.73 91 TRP A N 1
ATOM 759 C CA . TRP A 1 94 ? 31.518 30.918 20.621 1.00 14.61 91 TRP A CA 1
ATOM 760 C C . TRP A 1 94 ? 30.909 31.998 19.711 1.00 13.52 91 TRP A C 1
ATOM 761 O O . TRP A 1 94 ? 30.681 31.754 18.531 1.00 13.81 91 TRP A O 1
ATOM 772 N N . ASP A 1 95 ? 30.643 33.190 20.232 1.00 14.00 92 ASP A N 1
ATOM 773 C CA . ASP A 1 95 ? 29.959 34.190 19.412 1.00 13.21 92 ASP A CA 1
ATOM 774 C C . ASP A 1 95 ? 30.715 34.569 18.145 1.00 12.26 92 ASP A C 1
ATOM 775 O O . ASP A 1 95 ? 30.103 34.742 17.092 1.00 12.72 92 ASP A O 1
ATOM 780 N N . VAL A 1 96 ? 32.028 34.771 18.252 1.00 11.57 93 VAL A N 1
ATOM 781 C CA . VAL A 1 96 ? 32.801 35.136 17.064 1.00 11.39 93 VAL A CA 1
ATOM 782 C C . VAL A 1 96 ? 32.704 34.015 16.010 1.00 10.87 93 VAL A C 1
ATOM 783 O O . VAL A 1 96 ? 32.411 34.272 14.843 1.00 10.91 93 VAL A O 1
ATOM 787 N N . GLY A 1 97 ? 32.919 32.763 16.417 1.00 10.69 94 GLY A N 1
ATOM 788 C CA . GLY A 1 97 ? 32.950 31.698 15.423 1.00 10.83 94 GLY A CA 1
ATOM 789 C C . GLY A 1 97 ? 31.586 31.390 14.811 1.00 10.39 94 GLY A C 1
ATOM 790 O O . GLY A 1 97 ? 31.481 31.101 13.614 1.00 11.50 94 GLY A O 1
ATOM 791 N N . ILE A 1 98 ? 30.530 31.476 15.617 1.00 10.64 95 ILE A N 1
ATOM 792 C CA . ILE A 1 98 ? 29.165 31.306 15.107 1.00 10.80 95 ILE A CA 1
ATOM 793 C C . ILE A 1 98 ? 28.814 32.427 14.120 1.00 10.98 95 ILE A C 1
ATOM 794 O O . ILE A 1 98 ? 28.229 32.164 13.052 1.00 11.87 95 ILE A O 1
ATOM 799 N N . THR A 1 99 ? 29.210 33.662 14.450 1.00 10.28 96 THR A N 1
ATOM 800 C CA . THR A 1 99 ? 28.981 34.788 13.564 1.00 10.84 96 THR A CA 1
ATOM 801 C C . THR A 1 99 ? 29.680 34.568 12.225 1.00 10.71 96 THR A C 1
ATOM 802 O O . THR A 1 99 ? 29.069 34.753 11.161 1.00 12.49 96 THR A O 1
ATOM 806 N N . LEU A 1 100 ? 30.959 34.177 12.269 1.00 10.05 97 LEU A N 1
ATOM 807 C CA . LEU A 1 100 ? 31.707 33.931 11.022 1.00 10.22 97 LEU A CA 1
ATOM 808 C C . LEU A 1 100 ? 31.013 32.878 10.147 1.00 9.76 97 LEU A C 1
ATOM 809 O O . LEU A 1 100 ? 30.840 33.064 8.938 1.00 11.49 97 LEU A O 1
ATOM 814 N N . ASP A 1 101 ? 30.645 31.760 10.760 1.00 10.27 98 ASP A N 1
ATOM 815 C CA . ASP A 1 101 ? 30.090 30.640 10.000 1.00 10.02 98 ASP A CA 1
ATOM 816 C C . ASP A 1 101 ? 28.673 30.921 9.495 1.00 10.19 98 ASP A C 1
ATOM 817 O O . ASP A 1 101 ? 28.318 30.480 8.388 1.00 10.84 98 ASP A O 1
ATOM 822 N N . ALA A 1 102 ? 27.865 31.619 10.294 1.00 9.99 99 ALA A N 1
ATOM 823 C CA . ALA A 1 102 ? 26.489 31.880 9.901 1.00 10.37 99 ALA A CA 1
ATOM 824 C C . ALA A 1 102 ? 26.470 32.791 8.674 1.00 11.08 99 ALA A C 1
ATOM 825 O O . ALA A 1 102 ? 25.704 32.565 7.742 1.00 11.83 99 ALA A O 1
ATOM 827 N N . ILE A 1 103 ? 27.315 33.824 8.673 1.00 11.97 100 ILE A N 1
ATOM 828 C CA . ILE A 1 103 ? 27.389 34.678 7.465 1.00 13.27 100 ILE A CA 1
ATOM 829 C C . ILE A 1 103 ? 27.914 33.925 6.254 1.00 13.19 100 ILE A C 1
ATOM 830 O O . ILE A 1 103 ? 27.416 34.111 5.127 1.00 14.34 100 ILE A O 1
ATOM 835 N N . GLU A 1 104 ? 28.920 33.069 6.467 1.00 12.13 101 GLU A N 1
ATOM 836 C CA . GLU A 1 104 ? 29.442 32.272 5.368 1.00 12.62 101 GLU A CA 1
ATOM 837 C C . GLU A 1 104 ? 28.394 31.345 4.740 1.00 12.11 101 GLU A C 1
ATOM 838 O O . GLU A 1 104 ? 28.379 31.146 3.519 1.00 13.17 101 GLU A O 1
ATOM 844 N N . ILE A 1 105 ? 27.530 30.754 5.558 1.00 11.20 102 ILE A N 1
ATOM 845 C CA . ILE A 1 105 ? 26.588 29.772 5.032 1.00 11.46 102 ILE A CA 1
ATOM 846 C C . ILE A 1 105 ? 25.312 30.420 4.493 1.00 11.00 102 ILE A C 1
ATOM 847 O O . ILE A 1 105 ? 24.622 29.816 3.684 1.00 11.58 102 ILE A O 1
ATOM 852 N N . ALA A 1 106 ? 25.005 31.637 4.943 1.00 10.89 103 ALA A N 1
ATOM 853 C CA . ALA A 1 106 ? 23.764 32.308 4.517 1.00 11.08 103 ALA A CA 1
ATOM 854 C C . ALA A 1 106 ? 23.487 32.274 2.994 1.00 10.82 103 ALA A C 1
ATOM 855 O O . ALA A 1 106 ? 22.367 32.000 2.580 1.00 11.03 103 ALA A O 1
ATOM 857 N N . PRO A 1 107 ? 24.485 32.596 2.147 1.00 11.45 104 PRO A N 1
ATOM 858 C CA . PRO A 1 107 ? 24.161 32.569 0.702 1.00 11.49 104 PRO A CA 1
ATOM 859 C C . PRO A 1 107 ? 23.752 31.200 0.162 1.00 12.07 104 PRO A C 1
ATOM 860 O O . PRO A 1 107 ? 23.125 31.132 -0.895 1.00 12.71 104 PRO A O 1
ATOM 864 N N . ASP A 1 108 ? 24.092 30.137 0.887 1.00 12.16 105 ASP A N 1
ATOM 865 C CA . ASP A 1 108 ? 23.856 28.781 0.407 1.00 12.59 105 ASP A CA 1
ATOM 866 C C . ASP A 1 108 ? 22.553 28.174 0.901 1.00 12.32 105 ASP A C 1
ATOM 867 O O . ASP A 1 108 ? 22.213 27.063 0.511 1.00 13.02 105 ASP A O 1
ATOM 872 N N . VAL A 1 109 ? 21.825 28.897 1.755 1.00 11.24 106 VAL A N 1
ATOM 873 C CA . VAL A 1 109 ? 20.601 28.338 2.355 1.00 11.02 106 VAL A CA 1
ATOM 874 C C . VAL A 1 109 ? 19.439 29.316 2.264 1.00 11.27 106 VAL A C 1
ATOM 875 O O . VAL A 1 109 ? 19.646 30.531 2.092 1.00 11.93 106 VAL A O 1
ATOM 879 N N . ASP A 1 110 ? 18.225 28.777 2.369 1.00 10.97 107 ASP A N 1
ATOM 880 C CA . ASP A 1 110 ? 17.040 29.621 2.446 1.00 11.46 107 ASP A CA 1
ATOM 881 C C . ASP A 1 110 ? 16.781 30.133 3.851 1.00 11.23 107 ASP A C 1
ATOM 882 O O . ASP A 1 110 ? 16.159 31.168 4.033 1.00 11.87 107 ASP A O 1
ATOM 887 N N . ARG A 1 111 ? 17.235 29.384 4.844 1.00 10.55 108 ARG A N 1
ATOM 888 C CA . ARG A 1 111 ? 16.945 29.716 6.230 1.00 11.18 108 ARG A CA 1
ATO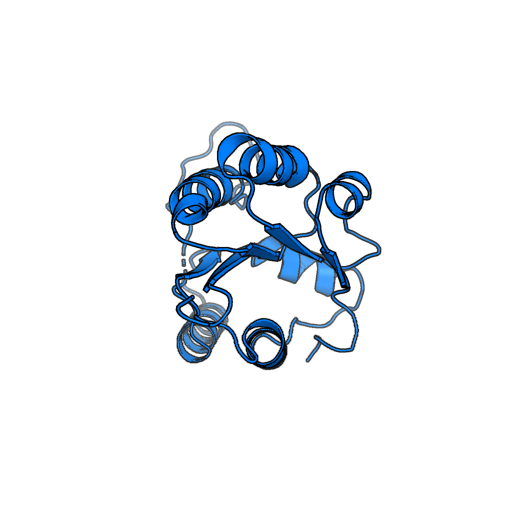M 889 C C . ARG A 1 111 ? 18.100 29.242 7.102 1.00 10.36 108 ARG A C 1
ATOM 890 O O . ARG A 1 111 ? 18.615 28.126 6.931 1.00 10.66 108 ARG A O 1
ATOM 898 N N . VAL A 1 112 ? 18.518 30.131 8.002 1.00 10.61 109 VAL A N 1
ATOM 899 C CA . VAL A 1 112 ? 19.498 29.801 9.049 1.00 10.20 109 VAL A CA 1
ATOM 900 C C . VAL A 1 112 ? 18.713 29.542 10.330 1.00 10.81 109 VAL A C 1
ATOM 901 O O . VAL A 1 112 ? 17.861 30.374 10.733 1.00 10.98 109 VAL A O 1
ATOM 905 N N . ILE A 1 113 ? 18.993 28.400 10.966 1.00 10.58 110 ILE A N 1
ATOM 906 C CA . ILE A 1 113 ? 18.384 28.089 12.262 1.00 11.67 110 ILE A CA 1
ATOM 907 C C . ILE A 1 113 ? 19.458 28.215 13.336 1.00 10.97 110 ILE A C 1
ATOM 908 O O . ILE A 1 113 ? 20.446 27.480 13.311 1.00 11.21 110 ILE A O 1
ATOM 913 N N . LEU A 1 114 ? 19.280 29.192 14.226 1.00 11.22 111 LEU A N 1
ATOM 914 C CA . LEU A 1 114 ? 20.234 29.497 15.294 1.00 10.57 111 LEU A CA 1
ATOM 915 C C . LEU A 1 114 ? 19.635 29.041 16.608 1.00 11.15 111 LEU A C 1
ATOM 916 O O . LEU A 1 114 ? 18.542 29.471 16.967 1.00 11.81 111 LEU A O 1
ATOM 921 N N . VAL A 1 115 ? 20.336 28.135 17.288 1.00 11.08 112 VAL A N 1
ATOM 922 C CA . VAL A 1 115 ? 19.859 27.626 18.572 1.00 11.43 112 VAL A CA 1
ATOM 923 C C . VAL A 1 115 ? 20.693 28.301 19.657 1.00 11.98 112 VAL A C 1
ATOM 924 O O . VAL A 1 115 ? 21.803 27.871 19.969 1.00 11.70 112 VAL A O 1
ATOM 928 N N . SER A 1 116 ? 20.159 29.411 20.158 1.00 11.92 113 SER A N 1
ATOM 929 C CA . SER A 1 116 ? 20.806 30.212 21.191 1.00 13.35 113 SER A CA 1
ATOM 930 C C . SER A 1 116 ? 19.812 31.253 21.646 1.00 13.87 113 SER A C 1
ATOM 931 O O . SER A 1 116 ? 19.018 31.746 20.824 1.00 14.82 113 SER A O 1
ATOM 934 N N . GLY A 1 117 ? 19.882 31.613 22.928 1.00 13.87 114 GLY A N 1
ATOM 935 C CA . GLY A 1 117 ? 19.089 32.726 23.431 1.00 13.77 114 GLY A CA 1
ATOM 936 C C . GLY A 1 117 ? 19.873 34.014 23.622 1.00 13.83 114 GLY A C 1
ATOM 937 O O . GLY A 1 117 ? 19.321 35.002 24.112 1.00 14.54 114 GLY A O 1
ATOM 938 N N . ASP A 1 118 ? 21.136 34.024 23.205 1.00 13.00 115 ASP A N 1
ATOM 939 C CA . ASP A 1 118 ? 22.032 35.166 23.419 1.00 13.68 115 ASP A CA 1
ATOM 940 C C . ASP A 1 118 ? 21.664 36.352 22.515 1.00 12.95 115 ASP A C 1
ATOM 941 O O . ASP A 1 118 ? 21.788 36.284 21.282 1.00 12.92 115 ASP A O 1
ATOM 946 N N . GLY A 1 119 ? 21.194 37.433 23.130 1.00 13.36 116 GLY A N 1
ATOM 947 C CA . GLY A 1 119 ? 20.746 38.585 22.383 1.00 12.81 116 GLY A CA 1
ATOM 948 C C . GLY A 1 119 ? 21.812 39.249 21.528 1.00 12.80 116 GLY A C 1
ATOM 949 O O . GLY A 1 119 ? 21.473 39.995 20.608 1.00 12.66 116 GLY A O 1
ATOM 950 N N . ASP A 1 120 ? 23.092 39.018 21.814 1.00 12.38 117 ASP A N 1
ATOM 951 C CA . ASP A 1 120 ? 24.112 39.610 20.946 1.00 12.96 117 ASP A CA 1
ATOM 952 C C . ASP A 1 120 ? 23.995 39.102 19.510 1.00 11.70 117 ASP A C 1
ATOM 953 O O . ASP A 1 120 ? 24.453 39.753 18.572 1.00 13.51 117 ASP A O 1
ATOM 958 N N . PHE A 1 121 ? 23.376 37.940 19.342 1.00 11.26 118 PHE A N 1
ATOM 959 C CA . PHE A 1 121 ? 23.184 37.424 17.979 1.00 10.16 118 PHE A CA 1
ATOM 960 C C . PHE A 1 121 ? 22.127 38.213 17.183 1.00 10.87 118 PHE A C 1
ATOM 961 O O . PHE A 1 121 ? 21.973 37.998 15.966 1.00 10.93 118 PHE A O 1
ATOM 969 N N . SER A 1 122 ? 21.428 39.150 17.839 1.00 10.55 119 SER A N 1
ATOM 970 C CA . SER A 1 122 ? 20.478 39.993 17.104 1.00 10.83 119 SER A CA 1
ATOM 971 C C . SER A 1 122 ? 21.159 40.683 15.928 1.00 11.26 119 SER A C 1
ATOM 972 O O . SER A 1 122 ? 20.551 40.816 14.854 1.00 11.79 119 SER A O 1
ATOM 975 N N . LEU A 1 123 ? 22.402 41.138 16.1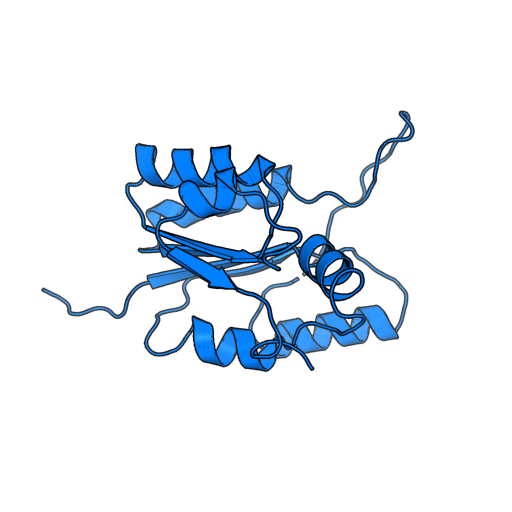27 1.00 10.81 120 LEU A N 1
ATOM 976 C CA . LEU A 1 123 ? 23.088 41.823 15.037 1.00 11.92 120 LEU A CA 1
ATOM 977 C C . LEU A 1 123 ? 23.366 40.883 13.872 1.00 10.91 120 LEU A C 1
ATOM 978 O O . LEU A 1 123 ? 23.360 41.298 12.695 1.00 12.08 120 LEU A O 1
ATOM 983 N N . LEU A 1 124 ? 23.605 39.619 14.200 1.00 10.08 121 LEU A N 1
ATOM 984 C CA . LEU A 1 124 ? 23.860 38.604 13.174 1.00 10.62 121 LEU A CA 1
ATOM 985 C C . LEU A 1 124 ? 22.587 38.291 12.394 1.00 10.25 121 LEU A C 1
ATOM 986 O O . LEU A 1 124 ? 22.610 38.208 11.153 1.00 10.53 121 LEU A O 1
ATOM 991 N N . VAL A 1 125 ? 21.467 38.142 13.111 1.00 10.32 122 VAL A N 1
ATOM 992 C CA . VAL A 1 125 ? 20.190 37.898 12.448 1.00 11.46 122 VAL A CA 1
ATOM 993 C C . VAL A 1 125 ? 19.892 39.046 11.472 1.00 11.97 122 VAL A C 1
ATOM 994 O O . VAL A 1 125 ? 19.562 38.815 10.294 1.00 11.40 122 VAL A O 1
ATOM 998 N N . GLU A 1 126 ? 20.016 40.278 11.958 1.00 11.49 123 GLU A N 1
ATOM 999 C CA . GLU A 1 126 ? 19.766 41.458 11.126 1.00 12.53 123 GLU A CA 1
ATOM 1000 C C . GLU A 1 126 ? 20.662 41.438 9.885 1.00 11.65 123 GLU A C 1
ATOM 1001 O O . GLU A 1 126 ? 20.206 41.739 8.789 1.00 12.29 123 GLU A O 1
ATOM 1007 N N . ARG A 1 127 ? 21.939 41.103 10.046 1.00 11.55 124 ARG A N 1
ATOM 1008 C CA . ARG A 1 127 ? 22.873 41.168 8.913 1.00 11.08 124 ARG A CA 1
ATOM 1009 C C . ARG A 1 127 ? 22.547 40.093 7.873 1.00 11.22 124 ARG A C 1
ATOM 1010 O O . ARG A 1 127 ? 22.676 40.328 6.669 1.00 11.46 124 ARG A O 1
ATOM 1018 N N . ILE A 1 128 ? 22.146 38.904 8.324 1.00 10.45 125 ILE A N 1
ATOM 1019 C CA . ILE A 1 128 ? 21.721 37.864 7.379 1.00 10.75 125 ILE A CA 1
ATOM 1020 C C . ILE A 1 128 ? 20.511 38.345 6.560 1.00 10.59 125 ILE A C 1
ATOM 1021 O O . ILE A 1 128 ? 20.449 38.169 5.333 1.00 11.48 125 ILE A O 1
ATOM 1026 N N . GLN A 1 129 ? 19.553 38.967 7.242 1.00 11.06 126 GLN A N 1
ATOM 1027 C CA . GLN A 1 129 ? 18.356 39.438 6.557 1.00 11.76 126 GLN A CA 1
ATOM 1028 C C . GLN A 1 129 ? 18.683 40.572 5.583 1.00 12.31 126 GLN A C 1
ATOM 1029 O O . GLN A 1 129 ? 18.165 40.589 4.466 1.00 12.96 126 GLN A O 1
ATOM 1035 N N . GLN A 1 130 ? 19.545 41.515 5.993 1.00 11.86 127 GLN A N 1
ATOM 1036 C CA . GLN A 1 130 ? 19.881 42.685 5.135 1.00 12.97 127 GLN A CA 1
ATOM 1037 C C . GLN A 1 130 ? 20.688 42.278 3.912 1.00 12.34 127 GLN A C 1
ATOM 1038 O O . GLN A 1 130 ? 20.379 42.643 2.762 1.00 13.47 127 GLN A O 1
ATOM 1044 N N . ARG A 1 131 ? 21.763 41.532 4.153 1.00 11.57 128 ARG A N 1
ATOM 1045 C CA . ARG A 1 131 ? 22.701 41.259 3.059 1.00 11.68 128 ARG A CA 1
ATOM 1046 C C . ARG A 1 131 ? 22.259 40.111 2.171 1.00 11.56 128 ARG A C 1
ATOM 1047 O O . ARG A 1 131 ? 22.450 40.174 0.940 1.00 12.20 128 ARG A O 1
ATOM 1055 N N . TYR A 1 132 ? 21.668 39.065 2.772 1.00 10.75 129 TYR A N 1
ATOM 1056 C CA . TYR A 1 132 ? 21.329 37.855 2.010 1.00 10.59 129 TYR A CA 1
ATOM 1057 C C . TYR A 1 132 ? 19.829 37.626 1.859 1.00 10.31 129 TYR A C 1
ATOM 1058 O O . TYR A 1 132 ? 19.403 36.703 1.163 1.00 10.81 129 TYR A O 1
ATOM 1067 N N . ASN A 1 133 ? 19.037 38.455 2.538 1.00 10.28 130 ASN A N 1
ATOM 1068 C CA . ASN A 1 133 ? 17.581 38.317 2.552 1.00 10.13 130 ASN A CA 1
ATOM 1069 C C . ASN A 1 133 ? 17.115 36.876 2.742 1.00 10.62 130 ASN A C 1
ATOM 1070 O O . ASN A 1 133 ? 16.162 36.425 2.086 1.00 12.01 130 ASN A O 1
ATOM 1075 N N . LYS A 1 134 ? 17.785 36.163 3.656 1.00 10.28 131 LYS A N 1
ATOM 1076 C CA . LYS A 1 134 ? 17.350 34.820 4.024 1.00 11.22 131 LYS A CA 1
ATOM 1077 C C . LYS A 1 134 ? 16.541 34.873 5.320 1.00 11.76 131 LYS A C 1
ATOM 1078 O O . LYS A 1 134 ? 16.557 35.889 6.026 1.00 12.64 131 LYS A O 1
ATOM 1084 N N . LYS A 1 135 ? 15.808 33.788 5.588 1.00 11.75 132 LYS A N 1
ATOM 1085 C CA . LYS A 1 135 ? 15.018 33.697 6.819 1.00 12.13 132 LYS A CA 1
ATOM 1086 C C . LYS A 1 135 ? 15.898 33.224 7.955 1.00 11.68 132 LYS A C 1
ATOM 1087 O O . LYS A 1 135 ? 16.881 32.494 7.730 1.00 11.27 132 LYS A O 1
ATOM 1093 N N . VAL A 1 136 ? 15.537 33.623 9.169 1.00 11.31 133 VAL A N 1
ATOM 1094 C CA . VAL A 1 136 ? 16.214 33.148 10.361 1.00 12.08 133 VAL A CA 1
ATOM 1095 C C . VAL A 1 136 ? 15.183 32.687 11.372 1.00 11.79 133 VAL A C 1
ATOM 1096 O O . VAL A 1 136 ? 14.240 33.446 11.720 1.00 11.59 133 VAL A O 1
ATOM 1100 N N . THR A 1 137 ? 15.345 31.442 11.820 1.00 10.78 134 THR A N 1
ATOM 1101 C CA . THR A 1 137 ? 14.585 30.933 12.973 1.00 11.10 134 THR A CA 1
ATOM 1102 C C . THR A 1 137 ? 15.526 30.833 14.164 1.00 11.03 134 THR A C 1
ATOM 1103 O O . THR A 1 137 ? 16.647 30.332 14.023 1.00 12.18 134 THR A O 1
ATOM 1107 N N . VAL A 1 138 ? 15.063 31.294 15.327 1.00 10.70 135 VAL A N 1
ATOM 1108 C CA . VAL A 1 138 ? 15.783 31.147 16.586 1.00 11.25 135 VAL A CA 1
ATOM 1109 C C . VAL A 1 138 ? 15.049 30.155 17.456 1.00 10.73 135 VAL A C 1
ATOM 1110 O O . VAL A 1 138 ? 13.827 30.258 17.585 1.00 11.02 135 VAL A O 1
ATOM 1114 N N . TYR A 1 139 ? 15.793 29.197 18.019 1.00 11.04 136 TYR A N 1
ATOM 1115 C CA . TYR A 1 139 ? 15.283 28.341 19.095 1.00 10.75 136 TYR A CA 1
ATOM 1116 C C . TYR A 1 139 ? 15.973 28.805 20.366 1.00 11.39 136 TYR A C 1
ATOM 1117 O O . TYR A 1 139 ? 17.210 28.902 20.389 1.00 12.58 136 TYR A O 1
ATOM 1126 N N . GLY A 1 140 ? 15.189 29.067 21.413 1.00 11.91 137 GLY A N 1
ATOM 1127 C CA . GLY A 1 140 ? 15.765 29.524 22.672 1.00 13.07 137 GLY A CA 1
ATOM 1128 C C . GLY A 1 140 ? 14.837 29.232 23.831 1.00 13.34 137 GLY A C 1
ATOM 1129 O O . GLY A 1 140 ? 13.632 29.105 23.634 1.00 13.66 137 GLY A O 1
ATOM 1130 N N . VAL A 1 141 ? 15.402 29.127 25.039 1.00 14.13 138 VAL A N 1
ATOM 1131 C CA . VAL A 1 141 ? 14.600 28.977 26.260 1.00 15.18 138 VAL A CA 1
ATOM 1132 C C . VAL A 1 141 ? 13.924 30.341 26.499 1.00 15.41 138 VAL A C 1
ATOM 1133 O O . VAL A 1 141 ? 14.622 31.322 26.730 1.00 16.04 138 VAL A O 1
ATOM 1137 N N . PRO A 1 142 ? 12.577 30.414 26.389 1.00 16.08 139 PRO A N 1
ATOM 1138 C CA . PRO A 1 142 ? 11.947 31.753 26.393 1.00 16.98 139 PRO A CA 1
ATOM 1139 C C . PRO A 1 142 ? 12.314 32.647 27.573 1.00 18.04 139 PRO A C 1
ATOM 1140 O O . PRO A 1 142 ? 12.616 33.829 27.361 1.00 18.30 139 PRO A O 1
ATOM 1144 N N . ARG A 1 143 ? 12.339 32.094 28.785 1.00 19.08 140 ARG A N 1
ATOM 1145 C CA . ARG A 1 143 ? 12.564 32.935 29.967 1.00 21.54 140 ARG A CA 1
ATOM 1146 C C . ARG A 1 143 ? 14.020 33.436 30.068 1.00 19.98 140 ARG A C 1
ATOM 1147 O O . ARG A 1 143 ? 14.347 34.275 30.904 1.00 21.15 140 ARG A O 1
ATOM 1155 N N . LEU A 1 144 ? 14.885 32.960 29.172 1.00 18.34 141 LEU A N 1
ATOM 1156 C CA . LEU A 1 144 ? 16.301 33.334 29.186 1.00 17.48 141 LEU A CA 1
ATOM 1157 C C . LEU A 1 144 ? 16.793 33.828 27.834 1.00 16.59 141 LEU A C 1
ATOM 1158 O O . LEU A 1 144 ? 17.991 34.049 27.662 1.00 18.49 141 LEU A O 1
ATOM 1163 N N . THR A 1 145 ? 15.859 34.016 26.906 1.00 15.15 142 THR A N 1
ATOM 1164 C CA . THR A 1 145 ? 16.173 34.503 25.559 1.00 15.12 142 THR A CA 1
ATOM 1165 C C . THR A 1 145 ? 15.864 35.983 25.435 1.00 14.94 142 THR A C 1
ATOM 1166 O O . THR A 1 145 ? 14.803 36.458 25.867 1.00 15.03 142 THR A O 1
ATOM 1170 N N . SER A 1 146 ? 16.796 36.716 24.837 1.00 13.98 143 SER A N 1
ATOM 1171 C CA . SER A 1 146 ? 16.605 38.141 24.620 1.00 13.77 143 SER A CA 1
ATOM 1172 C C . SER A 1 146 ? 15.377 38.437 23.793 1.00 13.75 143 SER A C 1
ATOM 1173 O O . SER A 1 146 ? 15.234 37.864 22.710 1.00 13.48 143 SER A O 1
ATOM 1176 N N . GLN A 1 147 ? 14.536 39.377 24.234 1.00 13.54 144 GLN A N 1
ATOM 1177 C CA . GLN A 1 147 ? 13.358 39.756 23.449 1.00 13.53 144 GLN A CA 1
ATOM 1178 C C . GLN A 1 147 ? 13.759 40.385 22.108 1.00 13.30 144 GLN A C 1
ATOM 1179 O O . GLN A 1 147 ? 13.042 40.256 21.101 1.00 14.13 144 GLN A O 1
ATOM 1185 N N . THR A 1 148 ? 14.913 41.053 22.092 1.00 13.24 145 THR A N 1
ATOM 1186 C CA . THR A 1 148 ? 15.387 41.687 20.861 1.00 13.00 145 THR A CA 1
ATOM 1187 C C . THR A 1 148 ? 15.693 40.621 19.819 1.00 13.07 145 THR A C 1
ATOM 1188 O O . THR A 1 148 ? 15.365 40.790 18.651 1.00 13.54 145 THR A O 1
ATOM 1192 N N . LEU A 1 149 ? 16.308 39.521 20.256 1.00 12.88 146 LEU A N 1
ATOM 1193 C CA . LEU A 1 149 ? 16.593 38.409 19.353 1.00 12.98 146 LEU A CA 1
ATOM 1194 C C . LEU A 1 149 ? 15.309 37.758 18.839 1.00 13.47 146 LEU A C 1
ATOM 1195 O O . LEU A 1 149 ? 15.187 37.485 17.637 1.00 13.53 146 LEU A O 1
ATOM 1200 N N . ILE A 1 150 ? 14.340 37.546 19.734 1.00 13.69 147 ILE A N 1
ATOM 1201 C CA . ILE A 1 150 ? 13.043 36.971 19.343 1.00 14.60 147 ILE A CA 1
ATOM 1202 C C . ILE A 1 150 ? 12.372 37.851 18.291 1.00 14.35 147 ILE A C 1
ATOM 1203 O O . ILE A 1 150 ? 11.885 37.353 17.275 1.00 15.01 147 ILE A O 1
ATOM 1208 N N . ASP A 1 151 ? 12.405 39.165 18.501 1.00 14.45 148 ASP A N 1
ATOM 1209 C CA . ASP A 1 151 ? 11.719 40.093 17.596 1.00 15.69 148 ASP A CA 1
ATOM 1210 C C . ASP A 1 151 ? 12.444 40.232 16.256 1.00 15.41 148 ASP A C 1
ATOM 1211 O O . ASP A 1 151 ? 11.810 40.480 15.235 1.00 16.42 148 ASP A O 1
ATOM 1216 N N . CYS A 1 152 ? 13.777 40.087 16.263 1.00 14.51 149 CYS A N 1
ATOM 1217 C CA . CYS A 1 152 ? 14.565 40.176 15.023 1.00 15.30 149 CYS A CA 1
ATOM 1218 C C . CYS A 1 152 ? 14.311 38.951 14.130 1.00 13.83 149 CYS A C 1
ATOM 1219 O O . CYS A 1 152 ? 14.282 39.075 12.908 1.00 14.48 149 CYS A O 1
ATOM 1222 N N . ALA A 1 153 ? 14.219 37.767 14.741 1.00 13.87 150 ALA A N 1
ATOM 1223 C CA . ALA A 1 153 ? 14.065 36.523 13.998 1.00 13.23 150 ALA A CA 1
ATOM 1224 C C . ALA A 1 153 ? 12.786 36.532 13.176 1.00 13.28 150 ALA A C 1
ATOM 1225 O O . ALA A 1 153 ? 11.784 37.138 13.580 1.00 14.14 150 ALA A O 1
ATOM 1227 N N . ASP A 1 154 ? 12.810 35.863 12.029 1.00 12.57 151 ASP A N 1
ATOM 1228 C CA . ASP A 1 154 ? 11.582 35.632 11.291 1.00 13.33 151 ASP A CA 1
ATOM 1229 C C . ASP A 1 154 ? 10.603 34.736 12.042 1.00 13.51 151 ASP A C 1
ATOM 1230 O O . ASP A 1 154 ? 9.395 34.950 11.979 1.00 15.00 151 ASP A O 1
ATOM 1235 N N . ASN A 1 155 ? 11.127 33.727 12.733 1.00 13.20 152 ASN A N 1
ATOM 1236 C CA . ASN A 1 155 ? 10.324 32.807 13.540 1.00 13.51 152 ASN A CA 1
ATOM 1237 C C . ASN A 1 155 ? 11.104 32.495 14.784 1.00 12.44 152 ASN A C 1
ATOM 1238 O O . ASN A 1 155 ? 12.329 32.421 14.756 1.00 12.39 152 ASN A O 1
ATOM 1243 N N . PHE A 1 156 ? 10.375 32.279 15.873 1.00 12.86 153 PHE A N 1
ATOM 1244 C CA . PHE A 1 156 ? 10.967 31.887 17.140 1.00 12.56 153 PHE A CA 1
ATOM 1245 C C . PHE A 1 156 ? 10.285 30.612 17.621 1.00 12.96 153 PHE A C 1
ATOM 1246 O O . PHE A 1 156 ? 9.051 30.522 17.608 1.00 14.47 153 PHE A O 1
ATOM 1254 N N . VAL A 1 157 ? 11.082 29.631 18.030 1.00 12.57 154 VAL A N 1
ATOM 1255 C CA . VAL A 1 157 ? 10.532 28.392 18.570 1.00 12.87 154 VAL A CA 1
ATOM 1256 C C . VAL A 1 157 ? 11.064 28.212 19.990 1.00 12.65 154 VAL A C 1
ATOM 1257 O O . VAL A 1 157 ?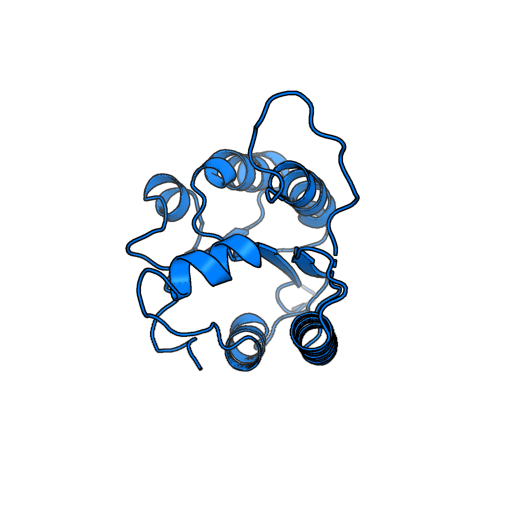 12.288 28.251 20.224 1.00 12.89 154 VAL A O 1
ATOM 1261 N N . ALA A 1 158 ? 10.148 28.023 20.937 1.00 13.54 155 ALA A N 1
ATOM 1262 C CA . ALA A 1 158 ? 10.546 27.866 22.332 1.00 14.26 155 ALA A CA 1
ATOM 1263 C C . ALA A 1 158 ? 11.266 26.560 22.597 1.00 14.99 155 ALA A C 1
ATOM 1264 O O . ALA A 1 158 ? 10.798 25.510 22.181 1.00 15.65 155 ALA A O 1
ATOM 1266 N N . ILE A 1 159 ? 12.397 26.622 23.308 1.00 13.98 156 ILE A N 1
ATOM 1267 C CA . ILE A 1 159 ? 12.982 25.408 23.893 1.00 14.73 156 ILE A CA 1
ATOM 1268 C C . ILE A 1 159 ? 12.273 25.244 25.225 1.00 15.37 156 ILE A C 1
ATOM 1269 O O . ILE A 1 159 ? 12.521 25.985 26.160 1.00 16.06 156 ILE A O 1
ATOM 1274 N N . ASP A 1 160 ? 11.350 24.294 25.253 1.00 16.09 157 ASP A N 1
ATOM 1275 C CA . ASP A 1 160 ? 10.558 23.990 26.437 1.00 17.30 157 ASP A CA 1
ATOM 1276 C C . ASP A 1 160 ? 10.434 22.486 26.520 1.00 17.90 157 ASP A C 1
ATOM 1277 O O . ASP A 1 160 ? 11.238 21.770 25.914 1.00 18.16 157 ASP A O 1
ATOM 1282 N N . ASP A 1 161 ? 9.428 21.993 27.234 1.00 19.17 158 ASP A N 1
ATOM 1283 C CA . ASP A 1 161 ? 9.345 20.568 27.481 1.00 19.86 158 ASP A CA 1
ATOM 1284 C C . ASP A 1 161 ? 9.296 19.708 26.211 1.00 19.28 158 ASP A C 1
ATOM 1285 O O . ASP A 1 161 ? 9.721 18.554 26.227 1.00 20.57 158 ASP A O 1
ATOM 1290 N N . ASP A 1 162 ? 8.823 20.286 25.101 1.00 17.78 159 ASP A N 1
ATOM 1291 C CA . ASP A 1 162 ? 8.755 19.575 23.819 1.00 17.76 159 ASP A CA 1
ATOM 1292 C C . ASP A 1 162 ? 10.143 19.186 23.270 1.00 17.43 159 ASP A C 1
ATOM 1293 O O . ASP A 1 162 ? 10.247 18.375 22.336 1.00 16.89 159 ASP A O 1
ATOM 1298 N N . PHE A 1 163 ? 11.185 19.804 23.825 1.00 16.33 160 PHE A N 1
ATOM 1299 C CA . PHE A 1 163 ? 12.560 19.546 23.397 1.00 15.89 160 PHE A CA 1
ATOM 1300 C C . PHE A 1 163 ? 13.483 19.176 24.550 1.00 16.39 160 PHE A C 1
ATOM 1301 O O . PHE A 1 163 ? 14.688 19.308 24.422 1.00 16.43 160 PHE A O 1
ATOM 1309 N N . LEU A 1 164 ? 12.927 18.685 25.662 1.00 17.01 161 LEU A N 1
ATOM 1310 C CA . LEU A 1 164 ? 13.748 18.258 26.791 1.00 18.38 161 LEU A CA 1
ATOM 1311 C C . LEU A 1 164 ? 13.776 16.739 26.928 1.00 19.13 161 LEU A C 1
ATOM 1312 O O . LEU A 1 164 ? 12.793 16.054 26.609 1.00 19.48 161 LEU A O 1
ATOM 1317 N N . LEU A 1 165 ? 14.904 16.223 27.408 1.00 20.45 162 LEU A N 1
ATOM 1318 C CA . LEU A 1 165 ? 15.025 14.796 27.721 1.00 22.72 162 LEU A CA 1
ATOM 1319 C C . LEU A 1 165 ? 14.257 14.461 28.970 1.00 24.44 162 LEU A C 1
ATOM 1320 O O . LEU A 1 165 ? 14.061 15.320 29.831 1.00 25.85 162 LEU A O 1
#

Nearest PDB structures (foldseek):
  2qip-assembly1_A-2  TM=1.006E+00  e=1.164E-34  Vibrio parahaemolyticus RIMD 2210633
  5yaa-assembly4_D  TM=7.220E-01  e=3.039E-07  Mus musculus
  2ysw-assembly2_C-2  TM=3.391E-01  e=7.615E-02  Aquifex aeolicus VF5
  2egz-assembly1_C  TM=3.236E-01  e=1.278E-01  Aquifex aeolicus
  2egz-assembly1_A  TM=3.452E-01  e=3.602E-01  Aquifex aeolicus

B-factor: mean 19.62, std 9.11, range [9.76, 54.36]

CATH classification: 3.40.50.1010

Radius of gyration: 15.45 Å; Cα contacts (8 Å, |Δi|>4): 270; chains: 1; bounding box: 37×32×46 Å

Sequence (160 aa):
QSDHKEKIAILVDVQNVYYTCREEAYRSNFDYNQFWYVATQEEKEVVSAKAYAIASNDPKQRQFHHILRGVGFEVLKPYIQRRDGSAKGDWDVGITLDAIEIAPDVDRVILVSGDGDFSLLVERIQQRYNKKVTVYGVPRLTSQTLIDCADNFVAIDDDFLL